Protein AF-A0A1I8M4C7-F1 (afdb_monomer_lite)

Secondary structure (DSSP, 8-state):
--HHHHHHHHHHHHHHHHHHS-GGG---HHHHHHHHHHH--GGGGS-HHHHHHHHHHHHHHHHHHHH-EEPBTTBTT---EEIIIIIHHHHHH---HHHHHHHHHHHIIIIIHHHHHHHHHHHHHHHHHHHH-

Structure (mmCIF, N/CA/C/O backbone):
data_AF-A0A1I8M4C7-F1
#
_entry.id   AF-A0A1I8M4C7-F1
#
loop_
_atom_site.group_PDB
_atom_site.id
_atom_site.type_symbol
_atom_site.label_atom_id
_atom_site.label_alt_id
_atom_site.label_comp_id
_atom_site.label_asym_id
_atom_site.label_entity_id
_atom_site.label_seq_id
_atom_site.pdbx_PDB_ins_code
_atom_site.Cartn_x
_atom_site.Cartn_y
_atom_site.Cartn_z
_atom_site.occupancy
_atom_site.B_iso_or_equiv
_atom_site.auth_seq_id
_atom_site.auth_comp_id
_atom_site.auth_asym_id
_atom_site.auth_atom_id
_atom_site.pdbx_PDB_model_num
ATOM 1 N N . LEU A 1 1 ? 9.737 -8.521 23.673 1.00 54.03 1 LEU A N 1
ATOM 2 C CA . LEU A 1 1 ? 8.333 -8.192 23.334 1.00 54.03 1 LEU A CA 1
ATOM 3 C C . LEU A 1 1 ? 8.299 -6.746 22.869 1.00 54.03 1 LEU A C 1
ATOM 5 O O . LEU A 1 1 ? 8.670 -5.855 23.625 1.00 54.03 1 LEU A O 1
ATOM 9 N N . ASN A 1 2 ? 8.071 -6.587 21.568 1.00 74.88 2 ASN A N 1
ATOM 10 C CA . ASN A 1 2 ? 8.506 -5.473 20.720 1.00 74.88 2 ASN A CA 1
ATOM 11 C C . ASN A 1 2 ? 7.582 -4.252 20.913 1.00 74.88 2 ASN A C 1
ATOM 13 O O . ASN A 1 2 ? 6.382 -4.440 21.088 1.00 74.88 2 ASN A O 1
ATOM 17 N N . ALA A 1 3 ? 8.095 -3.017 20.908 1.00 87.12 3 ALA A N 1
ATOM 18 C CA . ALA A 1 3 ? 7.317 -1.805 21.231 1.00 87.12 3 AL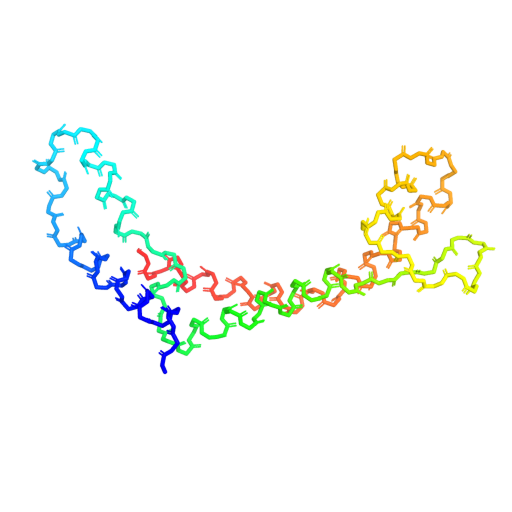A A CA 1
ATOM 19 C C . ALA A 1 3 ? 6.007 -1.677 20.420 1.00 87.12 3 ALA A C 1
ATOM 21 O O . ALA A 1 3 ? 5.000 -1.194 20.933 1.00 87.12 3 ALA A O 1
ATOM 22 N N . GLN A 1 4 ? 6.008 -2.198 19.191 1.00 83.88 4 GLN A N 1
ATOM 23 C CA . GLN A 1 4 ? 4.841 -2.290 18.317 1.00 83.88 4 GLN A CA 1
ATOM 24 C C . GLN A 1 4 ? 3.692 -3.115 18.917 1.00 83.88 4 GLN A C 1
ATOM 26 O O . GLN A 1 4 ? 2.551 -2.673 18.878 1.00 83.88 4 GLN A O 1
ATOM 31 N N . GLN A 1 5 ? 3.971 -4.276 19.518 1.00 86.06 5 GLN A N 1
ATOM 32 C CA . GLN A 1 5 ? 2.932 -5.128 20.114 1.00 86.06 5 GLN A CA 1
ATOM 33 C C . GLN A 1 5 ? 2.252 -4.426 21.293 1.00 86.06 5 GLN A C 1
ATOM 35 O O . GLN A 1 5 ? 1.028 -4.385 21.361 1.00 86.06 5 GLN A O 1
ATOM 40 N N . ARG A 1 6 ? 3.042 -3.777 22.162 1.00 90.25 6 ARG A N 1
ATOM 41 C CA . ARG A 1 6 ? 2.512 -2.982 23.283 1.00 90.25 6 ARG A CA 1
ATOM 42 C C . ARG A 1 6 ? 1.624 -1.837 22.802 1.00 90.25 6 ARG A C 1
ATOM 44 O O . ARG A 1 6 ? 0.605 -1.547 23.418 1.00 90.25 6 ARG A O 1
ATOM 51 N N . TYR A 1 7 ? 2.013 -1.186 21.708 1.00 90.94 7 TYR A N 1
ATOM 52 C CA . TYR A 1 7 ? 1.228 -0.107 21.120 1.00 90.94 7 TYR A CA 1
ATOM 53 C C . TYR A 1 7 ? -0.096 -0.610 20.530 1.00 90.94 7 TYR A C 1
ATOM 55 O O . TYR A 1 7 ? -1.137 -0.011 20.781 1.00 90.94 7 TYR A O 1
ATOM 63 N N . VAL A 1 8 ? -0.076 -1.740 19.815 1.00 92.00 8 VAL A N 1
ATOM 64 C CA . VAL A 1 8 ? -1.285 -2.383 19.276 1.00 92.00 8 VAL A CA 1
ATOM 65 C C . VAL A 1 8 ? -2.244 -2.777 20.399 1.00 92.00 8 VAL A C 1
ATOM 67 O O . VAL A 1 8 ? -3.433 -2.475 20.324 1.00 92.00 8 VAL A O 1
ATOM 70 N N . GLU A 1 9 ? -1.741 -3.414 21.458 1.00 91.00 9 GLU A N 1
ATOM 71 C CA . GLU A 1 9 ? -2.543 -3.786 22.630 1.00 91.00 9 GLU A CA 1
ATOM 72 C C . GLU A 1 9 ? -3.165 -2.559 23.298 1.00 91.00 9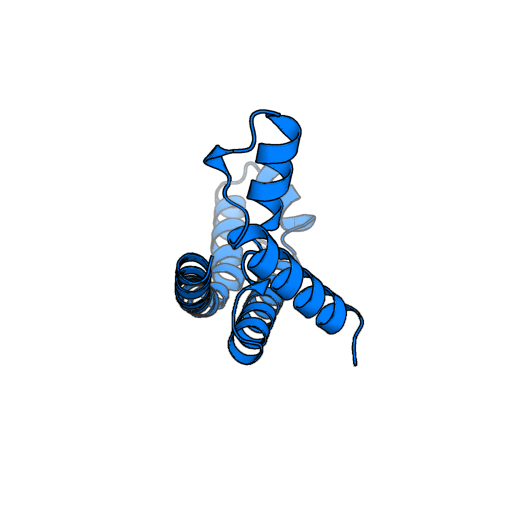 GLU A C 1
ATOM 74 O O . GLU A 1 9 ? -4.367 -2.542 23.565 1.00 91.00 9 GLU A O 1
ATOM 79 N N . PHE A 1 10 ? -2.368 -1.507 23.511 1.00 92.38 10 PHE A N 1
ATOM 80 C CA . PHE A 1 10 ? -2.854 -0.240 24.044 1.00 92.38 10 PHE A CA 1
ATOM 81 C C . PHE A 1 10 ? -3.988 0.330 23.185 1.00 92.38 10 PHE A C 1
ATOM 83 O O . PHE A 1 10 ? -5.052 0.643 23.714 1.00 92.38 10 PHE A O 1
ATOM 90 N N . GLN A 1 11 ? -3.806 0.406 21.865 1.00 93.69 11 GLN A N 1
ATOM 91 C CA . GLN A 1 11 ? -4.835 0.911 20.956 1.00 93.69 11 GLN A CA 1
ATOM 92 C C . GLN A 1 11 ? -6.119 0.076 21.005 1.00 93.69 11 GLN A C 1
ATOM 94 O O . GLN A 1 11 ? -7.200 0.655 21.075 1.00 93.69 11 GLN A O 1
ATOM 99 N N . ARG A 1 12 ? -6.027 -1.261 21.040 1.00 91.31 12 ARG A N 1
ATOM 100 C CA . ARG A 1 12 ? -7.207 -2.136 21.181 1.00 91.31 12 ARG A CA 1
ATOM 101 C C . ARG A 1 12 ? -7.975 -1.858 22.462 1.00 91.31 12 ARG A C 1
ATOM 103 O O . ARG A 1 12 ? -9.188 -1.679 22.419 1.00 91.31 12 ARG A O 1
ATOM 110 N N . LEU A 1 13 ? -7.277 -1.819 23.596 1.00 92.50 13 LEU A N 1
ATOM 111 C CA . LEU A 1 13 ? -7.901 -1.580 24.898 1.00 92.50 13 LEU A CA 1
ATOM 112 C C . LEU A 1 13 ? -8.600 -0.222 24.929 1.00 92.50 13 LEU A C 1
ATOM 114 O O . LEU A 1 13 ? -9.756 -0.118 25.338 1.00 92.50 13 LEU A O 1
ATOM 118 N N . VAL A 1 14 ? -7.910 0.801 24.437 1.00 93.88 14 VAL A N 1
ATOM 119 C CA . VAL A 1 14 ? -8.424 2.164 24.350 1.00 93.88 14 VAL A CA 1
ATOM 120 C C . VAL A 1 14 ? -9.651 2.232 23.434 1.00 93.88 14 VAL A C 1
ATOM 122 O O . VAL A 1 14 ? -10.650 2.848 23.808 1.00 93.88 14 VAL A O 1
ATOM 125 N N . ALA A 1 15 ? -9.639 1.559 22.282 1.00 93.81 15 ALA A N 1
ATOM 126 C CA . ALA A 1 15 ? -10.779 1.504 21.369 1.00 93.81 15 ALA A CA 1
ATOM 127 C C . ALA A 1 15 ? -11.995 0.812 21.987 1.00 93.81 15 ALA A C 1
ATOM 129 O O . ALA A 1 15 ? -13.098 1.356 21.939 1.00 93.81 15 ALA A O 1
ATOM 130 N N . LEU A 1 16 ? -11.795 -0.343 22.629 1.00 92.19 16 LEU A N 1
ATOM 131 C CA . LEU A 1 16 ? -12.861 -1.085 23.304 1.00 92.19 16 LEU A CA 1
ATOM 132 C C . LEU A 1 16 ? -13.521 -0.249 24.405 1.00 92.19 16 LEU A C 1
ATOM 134 O O . LEU A 1 16 ? -14.746 -0.193 24.473 1.00 92.19 16 LEU A O 1
ATOM 138 N N . GLN A 1 17 ? -12.728 0.451 25.221 1.00 93.69 17 GLN A N 1
ATOM 139 C CA . GLN A 1 17 ? -13.255 1.373 26.232 1.00 93.69 17 GLN A CA 1
ATOM 140 C C . GLN A 1 17 ? -13.995 2.554 25.591 1.00 93.69 17 GLN A C 1
ATOM 142 O O . GLN A 1 17 ? -15.068 2.941 26.044 1.00 93.69 17 GLN A O 1
ATOM 147 N N . SER A 1 18 ? -13.465 3.093 24.494 1.00 93.88 18 SER A N 1
ATOM 148 C CA . SER A 1 18 ? -14.071 4.224 23.782 1.00 93.88 18 SER A CA 1
ATOM 149 C C . SER A 1 18 ? -15.428 3.875 23.170 1.00 93.88 18 SER A C 1
ATOM 151 O O . SER A 1 18 ? -16.328 4.712 23.158 1.00 93.88 18 SER A O 1
ATOM 153 N N . ARG A 1 19 ? -15.604 2.635 22.694 1.00 92.19 19 ARG A N 1
ATOM 154 C CA . ARG A 1 19 ? -16.875 2.129 22.146 1.00 92.19 19 ARG A CA 1
ATOM 155 C C . ARG A 1 19 ? -17.971 1.983 23.208 1.00 92.19 19 ARG A C 1
ATOM 157 O O . ARG A 1 19 ? -19.143 2.014 22.853 1.00 92.19 19 ARG A O 1
ATOM 164 N N . GLN A 1 20 ? -17.613 1.860 24.489 1.00 93.75 20 GLN A N 1
ATOM 165 C CA . GLN A 1 20 ? -18.581 1.760 25.593 1.00 93.75 20 GLN A CA 1
ATOM 166 C C . GLN A 1 20 ? -19.171 3.116 26.003 1.00 93.75 20 GLN A C 1
ATOM 168 O O . GLN A 1 20 ? -20.207 3.165 26.666 1.00 93.75 20 GLN A O 1
ATOM 173 N N . ILE A 1 21 ? -18.523 4.224 25.637 1.00 93.88 21 ILE A N 1
ATOM 174 C CA . ILE A 1 21 ? -18.990 5.565 25.987 1.00 93.88 21 ILE A CA 1
ATOM 175 C C . ILE A 1 21 ? -20.170 5.936 25.080 1.00 93.88 21 ILE A C 1
ATOM 177 O O . ILE A 1 21 ? -20.046 5.919 23.854 1.00 93.88 21 ILE A O 1
ATOM 181 N N . ASN A 1 22 ? -21.305 6.325 25.675 1.00 94.25 22 ASN A N 1
ATOM 182 C CA . ASN A 1 22 ? -22.456 6.809 24.914 1.00 94.25 22 ASN A CA 1
ATOM 183 C C . ASN A 1 22 ? -22.134 8.162 24.257 1.00 94.25 22 ASN A C 1
ATOM 185 O O . ASN A 1 22 ? -22.139 9.213 24.904 1.00 94.25 22 ASN A O 1
ATOM 189 N N . LYS A 1 23 ? -21.874 8.118 22.949 1.00 91.19 23 LYS A N 1
ATOM 190 C CA . LYS A 1 23 ? -21.471 9.271 22.138 1.00 91.19 23 LYS A CA 1
ATOM 191 C C . LYS A 1 23 ? -22.586 10.310 21.978 1.00 91.19 23 LYS A C 1
ATOM 193 O O . LYS A 1 23 ? -22.279 11.471 21.732 1.00 91.19 23 LYS A O 1
ATOM 198 N N . GLU A 1 24 ? -23.852 9.926 22.149 1.00 91.56 24 GLU A N 1
ATOM 199 C CA . GLU A 1 24 ? -25.005 10.836 22.051 1.00 91.56 24 GLU A CA 1
ATOM 200 C C . GLU A 1 24 ? -25.040 11.863 23.188 1.00 91.56 24 GLU A C 1
ATOM 202 O O . GLU A 1 24 ? -25.619 12.936 23.045 1.00 91.56 24 GLU A O 1
ATOM 207 N N . LEU A 1 25 ? -24.374 11.562 24.307 1.00 95.00 25 LEU A N 1
ATOM 208 C CA . LEU A 1 25 ? -24.286 12.448 25.468 1.00 95.00 25 LEU A CA 1
ATOM 209 C C . LEU A 1 25 ? -23.136 13.465 25.363 1.00 95.00 25 LEU A C 1
ATOM 211 O O . LEU A 1 25 ? -22.932 14.265 26.277 1.00 95.00 25 LEU A O 1
ATOM 215 N N . ILE A 1 26 ? -22.363 13.444 24.271 1.00 95.00 26 ILE A N 1
ATOM 216 C CA . ILE A 1 26 ? -21.195 14.306 24.080 1.00 95.00 26 ILE A CA 1
ATOM 217 C C . ILE A 1 26 ? -21.548 15.452 23.134 1.00 95.00 26 ILE A C 1
ATOM 219 O O . ILE A 1 26 ? -21.482 15.325 21.913 1.00 95.00 26 ILE A O 1
ATOM 223 N N . PHE A 1 27 ? -21.875 16.604 23.716 1.00 95.69 27 PHE A N 1
ATOM 224 C CA . PHE A 1 27 ? -22.223 17.814 22.963 1.00 95.69 27 PHE A CA 1
ATOM 225 C C . PHE A 1 27 ? -21.001 18.584 22.449 1.00 95.69 27 PHE A C 1
ATOM 227 O O . PHE A 1 27 ? -21.092 19.304 21.453 1.00 95.69 27 PHE A O 1
ATOM 234 N N . ASP A 1 28 ? -19.846 18.443 23.107 1.00 97.62 28 ASP A N 1
ATOM 235 C CA . ASP A 1 28 ? -18.614 19.054 22.615 1.00 97.62 28 ASP A CA 1
ATOM 236 C C . ASP A 1 28 ? -18.156 18.339 21.337 1.00 97.62 28 ASP A C 1
ATOM 238 O O . ASP A 1 28 ? -17.747 17.176 21.343 1.00 97.62 28 ASP A O 1
ATOM 242 N N . ARG A 1 29 ? -18.197 19.065 20.217 1.00 96.50 29 ARG A N 1
ATOM 243 C CA . ARG A 1 29 ? -17.861 18.530 18.893 1.00 96.50 29 ARG A CA 1
ATOM 244 C C . ARG A 1 29 ? -16.414 18.038 18.788 1.00 96.50 29 ARG A C 1
ATOM 246 O O . ARG A 1 29 ? -16.145 17.109 18.024 1.00 96.50 29 ARG A O 1
ATOM 253 N N . ARG A 1 30 ? -15.466 18.670 19.490 1.00 97.06 30 ARG A N 1
ATOM 254 C CA . ARG A 1 30 ? -14.052 18.261 19.460 1.00 97.06 30 ARG A CA 1
ATOM 255 C C . ARG A 1 30 ? -13.878 16.960 20.228 1.00 97.06 30 ARG A C 1
ATOM 257 O O . ARG A 1 30 ? -13.248 16.048 19.697 1.00 97.06 30 ARG A O 1
ATOM 264 N N . LEU A 1 31 ? -14.479 16.861 21.409 1.00 95.75 31 LEU A N 1
ATOM 265 C CA . LEU A 1 31 ? -14.465 15.655 22.228 1.00 95.75 31 LEU A CA 1
ATOM 266 C C . LEU A 1 31 ? -15.151 14.489 21.511 1.00 95.75 31 LEU A C 1
ATOM 268 O O . LEU A 1 31 ? -14.580 13.405 21.427 1.00 95.75 31 LEU A O 1
ATOM 272 N N . TYR A 1 32 ? -16.314 14.733 20.901 1.00 95.88 32 TYR A N 1
ATOM 273 C CA . TYR A 1 32 ? -17.011 13.744 20.079 1.00 95.88 32 TYR A CA 1
ATOM 274 C C . TYR A 1 32 ? -16.107 13.219 18.957 1.00 95.88 32 TYR A C 1
ATOM 276 O O . TYR A 1 32 ? -15.953 12.012 18.781 1.00 95.88 32 TYR A O 1
ATOM 284 N N . ARG A 1 33 ? -15.451 14.123 18.213 1.00 95.19 33 ARG A N 1
ATOM 285 C CA . ARG A 1 33 ? -14.549 13.743 17.117 1.00 95.19 33 ARG A CA 1
ATOM 286 C C . ARG A 1 33 ? -13.348 12.936 17.612 1.00 95.19 33 ARG A C 1
ATOM 288 O O . ARG A 1 33 ? -12.979 11.968 16.956 1.00 95.19 33 ARG A O 1
ATOM 295 N N . GLN A 1 34 ? -12.732 13.334 18.724 1.00 94.44 34 GLN A N 1
ATOM 296 C CA . GLN A 1 34 ? -11.604 12.602 19.307 1.00 94.44 34 GLN A CA 1
ATOM 297 C C . GLN A 1 34 ? -12.021 11.187 19.705 1.00 94.44 34 GLN A C 1
ATOM 299 O O . GLN A 1 34 ? -11.358 10.232 19.314 1.00 94.44 34 GLN A O 1
ATOM 304 N N . LEU A 1 35 ? -13.160 11.048 20.388 1.00 94.31 35 LEU A N 1
ATOM 305 C CA . LEU A 1 35 ? -13.682 9.748 20.793 1.00 94.31 35 LEU A CA 1
ATOM 306 C C . LEU A 1 35 ? -14.036 8.861 19.590 1.00 94.31 35 LEU A C 1
ATOM 308 O O . LEU A 1 35 ? -13.737 7.671 19.605 1.00 94.31 35 LEU A O 1
ATOM 312 N N . MET A 1 36 ? -14.631 9.435 18.538 1.00 92.12 36 MET A N 1
ATOM 313 C CA . MET A 1 36 ? -14.909 8.718 17.288 1.00 92.12 36 MET A CA 1
ATOM 314 C C . MET A 1 36 ? -13.634 8.166 16.649 1.00 92.12 36 MET A C 1
ATOM 316 O O . MET A 1 36 ? -13.594 6.996 16.293 1.00 92.12 36 MET A O 1
ATOM 320 N N . LEU A 1 37 ? -12.585 8.982 16.530 1.00 92.56 37 LEU A N 1
ATOM 321 C CA . LEU A 1 37 ? -11.309 8.538 15.960 1.00 92.56 37 LEU A CA 1
ATOM 322 C C . LEU A 1 37 ? -10.608 7.504 16.847 1.00 92.56 37 LEU A C 1
ATOM 324 O O . LEU A 1 37 ? -9.907 6.642 16.342 1.00 92.56 37 LEU A O 1
ATOM 328 N N . GLN A 1 38 ? -10.799 7.583 18.162 1.00 92.19 38 GLN A N 1
ATOM 329 C CA . GLN A 1 38 ? -10.200 6.663 19.123 1.00 92.19 38 GLN A CA 1
ATOM 330 C C . GLN A 1 38 ? -10.898 5.293 19.161 1.00 92.19 38 GLN A C 1
ATOM 332 O O . GLN A 1 38 ? -10.259 4.295 19.488 1.00 92.19 38 GLN A O 1
ATOM 337 N N . SER A 1 39 ? -12.192 5.221 18.825 1.00 92.00 39 SER A N 1
ATOM 338 C CA . SER A 1 39 ? -12.927 3.950 18.730 1.00 92.00 39 SER A CA 1
ATOM 339 C C . SER A 1 39 ? -12.601 3.126 17.478 1.00 92.00 39 SER A C 1
ATOM 341 O O . SER A 1 39 ? -12.937 1.943 17.437 1.00 92.00 39 SER A O 1
ATOM 343 N N . GLU A 1 40 ? -11.942 3.732 16.491 1.00 90.38 40 GLU A N 1
ATOM 344 C CA . GLU A 1 40 ? -11.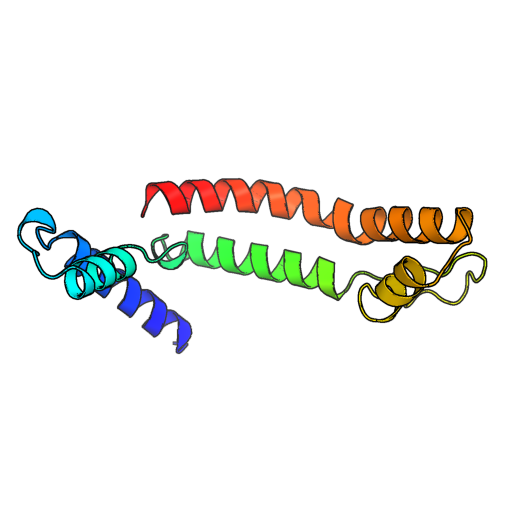601 3.147 15.192 1.00 90.38 40 GLU A CA 1
ATOM 345 C C . GLU A 1 40 ? -10.085 2.924 15.123 1.00 90.38 40 GLU A C 1
ATOM 347 O O . GLU A 1 40 ? -9.313 3.879 15.044 1.00 90.38 40 GLU A O 1
ATOM 352 N N . VAL A 1 41 ? -9.626 1.671 15.168 1.00 91.75 41 VAL A N 1
ATOM 353 C CA . VAL A 1 41 ? -8.178 1.355 15.201 1.00 91.75 41 VAL A CA 1
ATOM 354 C C . VAL A 1 41 ? -7.690 0.620 13.957 1.00 91.75 41 VAL A C 1
ATOM 356 O O . VAL A 1 41 ? -6.514 0.258 13.867 1.00 91.75 41 VAL A O 1
ATOM 359 N N . GLY A 1 42 ? -8.569 0.437 12.970 1.00 92.31 42 GLY A N 1
ATOM 360 C CA . GLY A 1 42 ? -8.217 -0.130 11.675 1.00 92.31 42 GLY A CA 1
ATOM 361 C C . GLY A 1 42 ? -7.688 -1.561 11.821 1.00 92.31 42 GLY A C 1
ATOM 362 O O . GLY A 1 42 ? -8.268 -2.338 12.586 1.00 92.31 42 GLY A O 1
ATOM 363 N N . PRO A 1 43 ? -6.587 -1.932 11.138 1.00 93.31 43 PRO A N 1
ATOM 364 C CA . PRO A 1 43 ? -6.024 -3.284 11.202 1.00 93.31 43 PRO A CA 1
ATOM 365 C C . PRO A 1 43 ? -5.665 -3.740 12.615 1.00 93.31 43 PRO A C 1
ATOM 367 O O . PRO A 1 43 ? -5.708 -4.930 12.918 1.00 93.31 43 PRO A O 1
ATOM 370 N N . ASN A 1 44 ? -5.377 -2.800 13.519 1.00 93.06 44 ASN A N 1
ATOM 371 C CA . ASN A 1 44 ? -5.041 -3.131 14.895 1.00 93.06 44 ASN A CA 1
ATOM 372 C C . ASN A 1 44 ? -6.232 -3.695 15.678 1.00 93.06 44 ASN A C 1
ATOM 374 O O . ASN A 1 44 ? -5.993 -4.217 16.757 1.00 93.06 44 ASN A O 1
ATOM 378 N N . ALA A 1 45 ? -7.466 -3.663 15.162 1.00 91.31 45 ALA A N 1
ATOM 379 C CA . ALA A 1 45 ? -8.620 -4.347 15.756 1.00 91.31 45 ALA A CA 1
ATOM 380 C C . ALA A 1 45 ? -8.623 -5.873 15.525 1.00 91.31 45 ALA A C 1
ATOM 382 O O . ALA A 1 45 ? -9.279 -6.596 16.273 1.00 91.31 45 ALA A O 1
ATOM 383 N N . LEU A 1 46 ? -7.895 -6.374 14.519 1.00 91.44 46 LEU A N 1
ATOM 384 C CA . LEU A 1 46 ? -7.852 -7.799 14.168 1.00 91.44 46 LEU A CA 1
ATOM 385 C C . LEU A 1 46 ? -7.272 -8.666 15.297 1.00 91.44 46 LEU A C 1
ATOM 387 O O . LEU A 1 46 ? -6.499 -8.167 16.102 1.00 91.44 46 LEU A O 1
ATOM 391 N N . PRO A 1 47 ? -7.511 -9.984 15.347 1.00 90.19 47 PRO A N 1
ATOM 392 C CA . PRO A 1 47 ? -6.701 -10.902 16.156 1.00 90.19 47 PRO A CA 1
ATOM 393 C C . PRO A 1 47 ? -5.199 -10.801 15.822 1.00 90.19 47 PRO A C 1
ATOM 395 O O . PRO A 1 47 ? -4.833 -10.375 14.730 1.00 90.19 47 PRO A O 1
ATOM 398 N N . LEU A 1 48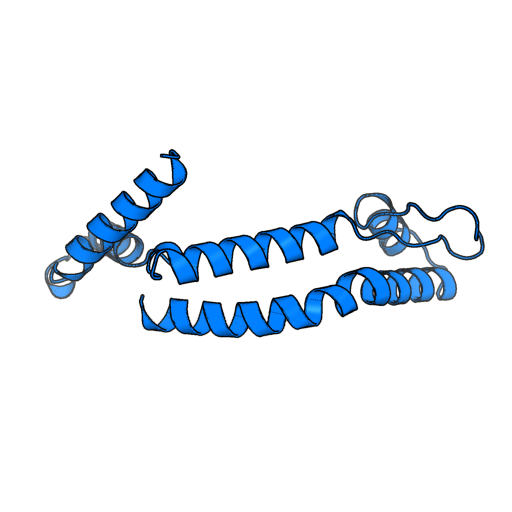 ? -4.305 -11.170 16.753 1.00 88.31 48 LEU A N 1
ATOM 399 C CA . LEU A 1 48 ? -2.847 -11.049 16.533 1.00 88.31 48 LEU A CA 1
ATOM 400 C C . LEU A 1 48 ? -2.372 -11.824 15.294 1.00 88.31 48 LEU A C 1
ATOM 402 O O . LEU A 1 48 ? -1.559 -11.314 14.534 1.00 88.31 48 LEU A O 1
ATOM 406 N N . GLU A 1 49 ? -2.925 -13.013 15.058 1.00 89.88 49 GLU A N 1
ATOM 407 C CA . GLU A 1 49 ? -2.602 -13.833 13.888 1.00 89.88 49 GLU A CA 1
ATOM 408 C C . GLU A 1 49 ? -3.000 -13.149 12.568 1.00 89.88 49 GLU A C 1
ATOM 410 O O . GLU A 1 49 ? -2.166 -13.002 11.672 1.00 89.88 49 GLU A O 1
ATOM 415 N N . SER A 1 50 ? -4.240 -12.656 12.467 1.00 92.19 50 SER A N 1
ATOM 416 C CA . SER A 1 50 ? -4.710 -11.901 11.297 1.00 92.19 50 SER A CA 1
ATOM 417 C C . SER A 1 50 ? -3.928 -10.596 11.104 1.00 92.19 50 SER A C 1
ATOM 419 O O . SER A 1 50 ? -3.628 -10.222 9.972 1.00 92.19 50 SER A O 1
ATOM 421 N N . LEU A 1 51 ? -3.536 -9.917 12.189 1.00 93.06 51 LEU A N 1
ATOM 422 C CA . LEU A 1 51 ? -2.697 -8.716 12.118 1.00 93.06 51 LEU A CA 1
ATOM 423 C C . LEU A 1 51 ? -1.284 -9.032 11.603 1.00 93.06 51 LEU A C 1
ATOM 425 O O . LEU A 1 51 ? -0.737 -8.281 10.796 1.00 93.06 51 LEU A O 1
ATOM 429 N N . ASP A 1 52 ? -0.690 -10.147 12.022 1.00 92.62 52 ASP A N 1
ATOM 430 C CA . ASP A 1 52 ? 0.601 -10.592 11.497 1.00 92.62 52 ASP A CA 1
ATOM 431 C C . ASP A 1 52 ? 0.512 -10.964 10.013 1.00 92.62 52 ASP A C 1
ATOM 433 O O . ASP A 1 52 ? 1.446 -10.681 9.259 1.00 92.62 52 ASP A O 1
ATOM 437 N N . ARG A 1 53 ? -0.606 -11.562 9.577 1.00 94.19 53 ARG A N 1
ATOM 438 C CA . ARG A 1 53 ? -0.890 -11.813 8.155 1.00 94.19 53 ARG A CA 1
ATOM 439 C C . ARG A 1 53 ? -1.004 -10.502 7.375 1.00 94.19 53 ARG A C 1
ATOM 441 O O . ARG A 1 53 ? -0.333 -10.357 6.358 1.00 94.19 53 ARG A O 1
ATOM 448 N N . TYR A 1 54 ? -1.774 -9.534 7.877 1.00 95.38 54 TYR A N 1
ATOM 449 C CA . TYR A 1 54 ? -1.889 -8.193 7.293 1.00 95.38 54 TYR A CA 1
ATOM 450 C C . TYR A 1 54 ? -0.513 -7.534 7.113 1.00 95.38 54 TYR A C 1
ATOM 452 O O . TYR A 1 54 ? -0.161 -7.094 6.019 1.00 95.38 54 TYR A O 1
ATOM 460 N N . ASN A 1 55 ? 0.297 -7.512 8.176 1.00 94.75 55 ASN A N 1
ATOM 461 C CA . ASN A 1 55 ? 1.618 -6.887 8.150 1.00 94.75 55 ASN A CA 1
ATOM 462 C C . ASN A 1 55 ? 2.562 -7.577 7.157 1.00 94.75 55 ASN A C 1
ATOM 464 O O . ASN A 1 55 ? 3.322 -6.899 6.468 1.00 94.75 55 ASN A O 1
ATOM 468 N N . ARG A 1 56 ? 2.524 -8.913 7.066 1.00 95.38 56 ARG A N 1
ATOM 469 C CA . ARG A 1 56 ? 3.317 -9.665 6.083 1.00 95.38 56 ARG A CA 1
ATOM 470 C C . ARG A 1 56 ? 2.921 -9.316 4.651 1.00 95.38 56 ARG A C 1
ATOM 472 O O . ARG A 1 56 ? 3.800 -8.926 3.889 1.00 95.38 56 ARG A O 1
ATOM 479 N N . LEU A 1 57 ? 1.625 -9.339 4.332 1.00 96.81 57 LEU A N 1
ATOM 480 C CA . LEU A 1 57 ? 1.115 -8.995 2.999 1.00 96.81 57 LEU A CA 1
ATOM 481 C C . LEU A 1 57 ? 1.535 -7.583 2.571 1.00 96.81 57 LEU A C 1
ATOM 483 O O . LEU A 1 57 ? 2.093 -7.402 1.491 1.00 96.81 57 LEU A O 1
ATOM 487 N N . ILE A 1 58 ? 1.341 -6.585 3.439 1.00 96.75 58 ILE A N 1
ATOM 488 C CA . ILE A 1 58 ? 1.745 -5.202 3.147 1.00 96.75 58 ILE A CA 1
ATOM 489 C C . ILE A 1 58 ? 3.254 -5.104 2.893 1.00 96.75 58 ILE A C 1
ATOM 491 O O . ILE A 1 58 ? 3.676 -4.445 1.942 1.00 96.75 58 ILE A O 1
ATOM 495 N N . ASN A 1 59 ? 4.078 -5.762 3.713 1.00 96.88 59 ASN A N 1
ATOM 496 C CA . ASN A 1 59 ? 5.532 -5.725 3.553 1.00 96.88 59 ASN A CA 1
ATOM 497 C C . ASN A 1 59 ? 6.001 -6.417 2.265 1.00 96.88 59 ASN A C 1
ATOM 499 O O . ASN A 1 59 ? 6.887 -5.896 1.591 1.00 96.88 59 ASN A O 1
ATOM 503 N N . GLU A 1 60 ? 5.405 -7.552 1.902 1.00 96.94 60 GLU A N 1
ATOM 504 C CA . GLU A 1 60 ? 5.697 -8.262 0.651 1.00 96.94 60 GLU A CA 1
ATOM 505 C C . GLU A 1 60 ? 5.330 -7.410 -0.570 1.00 96.94 60 GLU A C 1
ATOM 507 O O . GLU A 1 60 ? 6.145 -7.222 -1.472 1.00 96.94 60 GLU A O 1
ATOM 512 N N . MET A 1 61 ? 4.147 -6.795 -0.564 1.00 97.31 61 MET A N 1
ATOM 513 C CA . MET A 1 61 ? 3.703 -5.895 -1.631 1.00 97.31 61 MET A CA 1
ATOM 514 C C . MET A 1 61 ? 4.607 -4.659 -1.761 1.00 97.31 61 MET A C 1
ATOM 516 O O . MET A 1 61 ? 4.998 -4.272 -2.865 1.00 97.31 61 MET A O 1
ATOM 520 N N . LEU A 1 62 ? 5.008 -4.055 -0.637 1.00 96.56 62 LEU A N 1
ATOM 521 C CA . LEU A 1 62 ? 5.976 -2.954 -0.630 1.00 96.56 62 LEU A CA 1
ATOM 522 C C . LEU A 1 62 ? 7.345 -3.393 -1.158 1.00 96.56 62 LEU A C 1
ATOM 524 O O . LEU A 1 62 ? 8.006 -2.620 -1.855 1.00 96.56 62 LEU A O 1
ATOM 528 N N . TYR A 1 63 ? 7.781 -4.612 -0.842 1.00 96.19 63 TYR A N 1
ATOM 529 C CA . TYR A 1 63 ? 9.028 -5.166 -1.357 1.00 96.19 63 TYR A CA 1
ATOM 530 C C . TYR A 1 63 ? 8.983 -5.322 -2.881 1.00 96.19 63 TYR A C 1
ATOM 532 O O . TYR A 1 63 ? 9.911 -4.878 -3.555 1.00 96.19 63 TYR A O 1
ATOM 540 N N . ILE A 1 64 ? 7.887 -5.853 -3.433 1.00 96.19 64 ILE A N 1
ATOM 541 C CA . ILE A 1 64 ? 7.679 -5.974 -4.884 1.00 96.19 64 ILE A CA 1
ATOM 542 C C . ILE A 1 64 ? 7.744 -4.597 -5.549 1.00 96.19 64 ILE A C 1
ATOM 544 O O . ILE A 1 64 ? 8.510 -4.401 -6.491 1.00 96.19 64 ILE A O 1
ATOM 548 N N . TYR A 1 65 ? 6.990 -3.622 -5.036 1.00 94.50 65 TYR A N 1
ATOM 549 C CA . TYR A 1 65 ? 6.952 -2.273 -5.604 1.00 94.50 65 TYR A CA 1
ATOM 550 C C . TYR A 1 65 ? 8.330 -1.592 -5.594 1.00 94.50 65 TYR A C 1
ATOM 552 O O . TYR A 1 65 ? 8.756 -1.028 -6.600 1.00 94.50 65 TYR A O 1
ATOM 560 N N . ASN A 1 66 ? 9.050 -1.658 -4.469 1.00 93.38 66 ASN A N 1
ATOM 561 C CA . ASN A 1 66 ? 10.347 -0.991 -4.317 1.00 93.38 66 ASN A CA 1
ATOM 562 C C . ASN A 1 66 ? 11.503 -1.740 -5.005 1.00 93.38 66 ASN A C 1
ATOM 564 O O . ASN A 1 66 ? 12.505 -1.122 -5.372 1.00 93.38 66 ASN A O 1
ATOM 568 N N . GLY A 1 67 ? 11.394 -3.064 -5.128 1.00 94.44 67 GLY A N 1
ATOM 569 C CA . GLY A 1 67 ? 12.417 -3.939 -5.698 1.00 94.44 67 GLY A CA 1
ATOM 570 C C . GLY A 1 67 ? 12.282 -4.172 -7.203 1.00 94.44 67 GLY A C 1
ATOM 571 O O . GLY A 1 67 ? 13.243 -4.621 -7.830 1.00 94.44 67 GLY A O 1
ATOM 572 N N . ALA A 1 68 ? 11.123 -3.866 -7.795 1.00 96.44 68 ALA A N 1
ATOM 573 C CA . ALA A 1 68 ? 10.883 -4.059 -9.218 1.00 96.44 68 ALA A CA 1
ATOM 574 C C . ALA A 1 68 ? 11.875 -3.257 -10.073 1.00 96.44 68 ALA A C 1
ATOM 576 O O . ALA A 1 68 ? 12.033 -2.042 -9.928 1.00 96.44 68 ALA A O 1
ATOM 577 N N . THR A 1 69 ? 12.524 -3.965 -10.997 1.00 97.25 69 THR A N 1
ATOM 578 C CA . THR A 1 69 ? 13.458 -3.402 -11.974 1.00 97.25 69 THR A CA 1
ATOM 579 C C . THR A 1 69 ? 13.120 -3.881 -13.379 1.00 97.25 69 THR A C 1
ATOM 581 O O . THR A 1 69 ? 12.621 -4.997 -13.560 1.00 97.25 69 THR A O 1
ATOM 584 N N . ILE A 1 70 ? 13.377 -3.032 -14.374 1.00 97.12 70 ILE A N 1
ATOM 585 C CA . ILE A 1 70 ? 13.182 -3.345 -15.795 1.00 97.12 70 ILE A CA 1
ATOM 586 C C . ILE A 1 70 ? 14.455 -3.072 -16.601 1.00 97.12 70 ILE A C 1
ATOM 588 O O . ILE A 1 70 ? 15.351 -2.351 -16.153 1.00 97.12 70 ILE A O 1
ATOM 592 N N . CYS A 1 71 ? 14.505 -3.625 -17.814 1.00 97.44 71 CYS A N 1
ATOM 593 C CA . CYS A 1 71 ? 15.521 -3.283 -18.803 1.00 97.44 71 CYS A CA 1
ATOM 594 C C . CYS A 1 71 ? 15.107 -2.087 -19.656 1.00 97.44 71 CYS A C 1
ATOM 596 O O . CYS A 1 71 ? 13.940 -1.958 -20.030 1.00 97.44 71 CYS A O 1
ATOM 598 N N . ALA A 1 72 ? 16.073 -1.230 -19.966 1.00 97.38 72 ALA A N 1
ATOM 599 C CA . ALA A 1 72 ? 15.893 -0.047 -20.789 1.00 97.38 72 ALA A CA 1
ATOM 600 C C . ALA A 1 72 ? 15.517 -0.400 -22.238 1.00 97.38 72 ALA A C 1
ATOM 602 O O . ALA A 1 72 ? 15.957 -1.414 -22.791 1.00 97.38 72 ALA A O 1
ATOM 603 N N . TYR A 1 73 ? 14.725 0.469 -22.866 1.00 97.56 73 TYR A N 1
ATOM 604 C CA . TYR A 1 73 ? 14.372 0.347 -24.278 1.00 97.56 73 TYR A CA 1
ATOM 605 C C . TYR A 1 73 ? 15.631 0.463 -25.152 1.00 97.56 73 TYR A C 1
ATOM 607 O O . TYR A 1 73 ? 16.477 1.325 -24.924 1.00 97.56 73 TYR A O 1
ATOM 615 N N . GLN A 1 74 ? 15.789 -0.449 -26.119 1.00 95.44 74 GLN A N 1
ATOM 616 C CA . GLN A 1 74 ? 16.942 -0.528 -27.037 1.00 95.44 74 GLN A CA 1
ATOM 617 C C . GLN A 1 74 ? 18.336 -0.637 -26.372 1.00 95.44 74 GLN A C 1
ATOM 619 O O . GLN A 1 74 ? 19.356 -0.566 -27.056 1.00 95.44 74 GLN A O 1
ATOM 624 N N . GLN A 1 75 ? 18.407 -0.874 -25.058 1.00 95.38 75 GLN A N 1
ATOM 625 C CA . GLN A 1 75 ? 19.655 -1.026 -24.303 1.00 95.38 75 GLN A CA 1
ATOM 626 C C . GLN A 1 75 ? 19.579 -2.282 -23.417 1.00 95.38 75 GLN A C 1
ATOM 628 O O . GLN A 1 75 ? 19.394 -2.187 -22.202 1.00 95.38 75 GLN A O 1
ATOM 633 N N . PRO A 1 76 ? 19.734 -3.486 -24.002 1.00 88.38 76 PRO A N 1
ATOM 634 C CA . PRO A 1 76 ? 19.433 -4.755 -23.330 1.00 88.38 76 PRO A CA 1
ATOM 635 C C . PRO A 1 76 ? 20.342 -5.081 -22.135 1.00 88.38 76 PRO A C 1
ATOM 637 O O . PRO A 1 76 ? 20.016 -5.968 -21.354 1.00 88.38 76 PRO A O 1
ATOM 640 N N . PHE A 1 77 ? 21.472 -4.386 -21.975 1.00 95.06 77 PHE A N 1
ATOM 641 C CA . PHE A 1 77 ? 22.389 -4.580 -20.848 1.00 95.06 77 PHE A CA 1
ATOM 642 C C . PHE A 1 77 ? 22.104 -3.649 -19.655 1.00 95.06 77 PHE A C 1
ATOM 644 O O . PHE A 1 77 ? 22.677 -3.843 -18.584 1.00 95.06 77 PHE A O 1
ATOM 651 N N . LEU A 1 78 ? 21.211 -2.662 -19.804 1.00 96.75 78 LEU A N 1
ATOM 652 C CA . LEU A 1 78 ? 20.813 -1.747 -18.733 1.00 96.75 78 LEU A CA 1
ATOM 653 C C . LEU A 1 78 ? 19.509 -2.243 -18.087 1.00 96.75 78 LEU A C 1
ATOM 655 O O . LEU A 1 78 ? 18.425 -1.855 -18.507 1.00 96.75 78 LEU A O 1
ATOM 659 N N . CYS A 1 79 ? 19.619 -3.132 -17.091 1.00 96.19 79 CYS A N 1
ATOM 660 C CA . CYS A 1 79 ? 18.497 -3.886 -16.494 1.00 96.19 79 CYS A CA 1
ATOM 661 C C . CYS A 1 79 ? 18.185 -3.581 -15.023 1.00 96.19 79 CYS A C 1
ATOM 663 O O . CYS A 1 79 ? 17.586 -4.392 -14.322 1.00 96.19 79 CYS A O 1
ATOM 665 N N . ASN A 1 80 ? 18.606 -2.421 -14.534 1.00 96.06 80 ASN A N 1
ATOM 666 C CA . ASN A 1 80 ? 18.468 -2.013 -13.138 1.00 96.06 80 ASN A CA 1
ATOM 667 C C . ASN A 1 80 ? 17.607 -0.753 -12.962 1.00 96.06 80 ASN A C 1
ATOM 669 O O . ASN A 1 80 ? 17.701 -0.117 -11.912 1.00 96.06 80 ASN A O 1
ATOM 673 N N . LEU A 1 81 ? 16.778 -0.402 -13.954 1.00 97.44 81 LEU A N 1
ATOM 674 C CA . LEU A 1 81 ? 15.926 0.785 -13.882 1.00 97.44 81 LEU A CA 1
ATOM 675 C C . LEU A 1 81 ? 14.780 0.569 -12.891 1.00 97.44 81 LEU A C 1
ATOM 677 O O . LEU A 1 81 ? 14.033 -0.405 -13.014 1.00 97.44 81 LEU A O 1
ATOM 681 N N . ARG A 1 82 ? 14.629 1.478 -11.926 1.00 96.50 82 ARG A N 1
ATOM 682 C CA . ARG A 1 82 ? 13.620 1.430 -10.855 1.00 96.50 82 ARG A CA 1
ATOM 683 C C . ARG A 1 82 ? 12.522 2.466 -11.057 1.00 96.50 82 ARG A C 1
ATOM 685 O O . ARG A 1 82 ? 12.713 3.472 -11.736 1.00 96.50 82 ARG A O 1
ATOM 692 N N . TYR A 1 83 ? 11.379 2.264 -10.393 1.00 94.56 83 TYR A N 1
ATOM 693 C CA . TYR A 1 83 ? 10.240 3.187 -10.493 1.00 94.56 83 TYR A CA 1
ATOM 694 C C . TYR A 1 83 ? 10.640 4.650 -10.228 1.00 94.56 83 TYR A C 1
ATOM 696 O O . TYR A 1 83 ? 10.287 5.556 -10.983 1.00 94.56 83 TYR A O 1
ATOM 704 N N . ILE A 1 84 ? 11.430 4.867 -9.172 1.00 93.44 84 ILE A N 1
ATOM 705 C CA . ILE A 1 84 ? 12.019 6.161 -8.826 1.00 93.44 84 ILE A CA 1
ATOM 706 C C . ILE A 1 84 ? 13.536 5.974 -8.652 1.00 93.44 84 ILE A C 1
ATOM 708 O O . ILE A 1 84 ? 13.931 5.097 -7.879 1.00 93.44 84 ILE A O 1
ATOM 712 N N . PRO A 1 85 ? 14.380 6.805 -9.297 1.00 94.62 85 PRO A N 1
ATOM 713 C CA . PRO A 1 85 ? 14.014 7.944 -10.149 1.00 94.62 85 PRO A CA 1
ATOM 714 C C . PRO A 1 85 ? 13.763 7.594 -11.630 1.00 94.62 85 PRO A C 1
ATOM 716 O O . PRO A 1 85 ? 13.091 8.371 -12.306 1.00 94.62 85 PRO A O 1
ATOM 719 N N . ASP A 1 86 ? 14.259 6.454 -12.118 1.00 96.75 86 ASP A N 1
ATOM 720 C CA . ASP A 1 86 ? 14.500 6.222 -13.553 1.00 96.75 86 ASP A CA 1
ATOM 721 C C . ASP A 1 86 ? 13.223 6.232 -14.402 1.00 96.75 86 ASP A C 1
ATOM 723 O O . ASP A 1 86 ? 13.079 7.023 -15.334 1.00 96.75 86 ASP A O 1
ATOM 727 N N . LEU A 1 87 ? 12.254 5.383 -14.055 1.00 97.31 87 LEU A N 1
ATOM 728 C CA . LEU A 1 87 ? 11.010 5.243 -14.820 1.00 97.31 87 LEU A CA 1
ATOM 729 C C . LEU A 1 87 ? 10.174 6.518 -14.729 1.00 97.31 87 LEU A C 1
ATOM 731 O O . LEU A 1 87 ? 9.583 6.941 -15.718 1.00 97.31 87 LEU A O 1
ATOM 735 N N . LYS A 1 88 ? 10.156 7.173 -13.561 1.00 97.25 88 LYS A N 1
ATOM 736 C CA . LYS A 1 88 ? 9.517 8.483 -13.394 1.00 97.25 88 LYS A CA 1
ATOM 737 C C . LYS A 1 88 ? 10.122 9.525 -14.339 1.00 97.25 88 LYS A C 1
ATOM 739 O O . LYS A 1 88 ? 9.391 10.344 -14.900 1.00 97.25 88 LYS A O 1
ATOM 744 N N . GLU A 1 89 ? 11.439 9.526 -14.508 1.00 97.94 89 GLU A N 1
ATOM 745 C CA . GLU A 1 89 ? 12.116 10.444 -15.419 1.00 97.94 89 GLU A CA 1
ATOM 746 C C . GLU A 1 89 ? 11.784 10.138 -16.885 1.00 97.94 89 GLU A C 1
ATOM 748 O O . GLU A 1 89 ? 11.339 11.043 -17.595 1.00 97.94 89 GLU A O 1
ATOM 753 N N . ILE A 1 90 ? 11.886 8.874 -17.308 1.00 97.94 90 ILE A N 1
ATOM 754 C CA . ILE A 1 90 ? 11.537 8.437 -18.670 1.00 97.94 90 ILE A CA 1
ATOM 755 C C . ILE A 1 90 ? 10.086 8.811 -18.995 1.00 97.94 90 ILE A C 1
ATOM 757 O O . ILE A 1 90 ? 9.830 9.533 -19.958 1.00 97.94 90 ILE A O 1
ATOM 761 N N . MET A 1 91 ? 9.138 8.417 -18.139 1.00 97.81 91 MET A N 1
ATOM 762 C CA . MET A 1 91 ? 7.704 8.637 -18.359 1.00 97.81 91 MET A CA 1
ATOM 763 C C . MET A 1 91 ? 7.295 10.118 -18.329 1.00 97.81 91 MET A C 1
ATOM 765 O O . MET A 1 91 ? 6.230 10.465 -18.834 1.00 97.81 91 MET A O 1
ATOM 769 N N . SER A 1 92 ? 8.108 11.006 -17.743 1.00 98.00 92 SER A N 1
ATOM 770 C CA . SER A 1 92 ? 7.823 12.451 -17.714 1.00 98.00 92 SER A CA 1
ATOM 771 C C . SER A 1 92 ? 8.480 13.220 -18.864 1.00 98.00 92 SER A C 1
ATOM 773 O O . SER A 1 92 ? 7.899 14.182 -19.386 1.00 98.00 92 SER A O 1
ATOM 775 N N . LYS A 1 93 ? 9.681 12.812 -19.284 1.00 98.00 93 LYS A N 1
ATOM 776 C CA . LYS A 1 93 ? 10.490 13.558 -20.257 1.00 98.00 93 LYS A CA 1
ATOM 777 C C . LYS A 1 93 ? 10.445 12.982 -21.665 1.00 98.00 93 LYS A C 1
ATOM 779 O O . LYS A 1 93 ? 10.496 13.769 -22.609 1.00 98.00 93 LYS A O 1
ATOM 784 N N . SER A 1 94 ? 10.335 11.664 -21.819 1.00 97.94 94 SER A N 1
ATOM 785 C CA . SER A 1 94 ? 10.345 11.042 -23.142 1.00 97.94 94 SER A CA 1
ATOM 786 C C . SER A 1 94 ? 9.147 11.487 -23.984 1.00 97.94 94 SER A C 1
ATOM 788 O O . SER A 1 94 ? 8.072 11.827 -23.476 1.00 97.94 94 SER A O 1
ATOM 790 N N . ARG A 1 95 ? 9.366 11.545 -25.296 1.00 98.12 95 ARG A N 1
ATOM 791 C CA . ARG A 1 95 ? 8.345 11.789 -26.325 1.00 98.12 95 ARG A CA 1
ATOM 792 C C . ARG A 1 95 ? 8.329 10.681 -27.377 1.00 98.12 95 ARG A C 1
ATOM 794 O O . ARG A 1 95 ? 7.555 10.776 -28.324 1.00 98.12 95 ARG A O 1
ATOM 801 N N . ASP A 1 96 ? 9.163 9.658 -27.203 1.00 98.44 96 ASP A N 1
ATOM 802 C CA . ASP A 1 96 ? 9.141 8.453 -28.019 1.00 98.44 96 ASP A CA 1
ATOM 803 C C . ASP A 1 96 ? 8.023 7.540 -27.506 1.00 98.44 96 ASP A C 1
ATOM 805 O O . ASP A 1 96 ? 7.990 7.154 -26.336 1.00 98.44 96 ASP A O 1
ATOM 809 N N . TRP A 1 97 ? 7.072 7.229 -28.383 1.00 98.19 97 TRP A N 1
ATOM 810 C CA . TRP A 1 97 ? 5.940 6.385 -28.031 1.00 98.19 97 TRP A CA 1
ATOM 811 C C . TRP A 1 97 ? 6.377 4.954 -27.689 1.00 98.19 97 TRP A C 1
ATOM 813 O O . TRP A 1 97 ? 5.850 4.386 -26.730 1.00 98.19 97 TRP A O 1
ATOM 823 N N . ASP A 1 98 ? 7.360 4.398 -28.406 1.00 98.50 98 ASP A N 1
ATOM 824 C CA . ASP A 1 98 ? 7.811 3.019 -28.199 1.00 98.50 98 ASP A CA 1
ATOM 825 C C . ASP A 1 98 ? 8.538 2.881 -26.851 1.00 98.50 98 ASP A C 1
ATOM 827 O O . ASP A 1 98 ? 8.315 1.920 -26.111 1.00 98.50 98 ASP A O 1
ATOM 831 N N . GLU A 1 99 ? 9.350 3.877 -26.474 1.00 98.25 99 GLU A N 1
ATOM 832 C CA . GLU A 1 99 ? 10.030 3.912 -25.172 1.00 98.25 99 GLU A CA 1
ATOM 833 C C . GLU A 1 99 ? 9.027 3.999 -24.014 1.00 98.25 99 GLU A C 1
ATOM 835 O O . GLU A 1 99 ? 9.143 3.269 -23.020 1.00 98.25 99 GLU A O 1
ATOM 840 N N . LEU A 1 100 ? 8.019 4.867 -24.143 1.00 98.62 100 LEU A N 1
ATOM 841 C CA . LEU A 1 100 ? 6.967 5.025 -23.140 1.00 98.62 100 LEU A CA 1
ATOM 842 C C . LEU A 1 100 ? 6.134 3.746 -22.999 1.00 98.62 100 LEU A C 1
ATOM 844 O O . LEU A 1 100 ? 5.869 3.305 -21.877 1.00 98.62 100 LEU A O 1
ATOM 848 N N . GLN A 1 101 ? 5.747 3.128 -24.119 1.00 98.50 101 GLN A N 1
ATOM 849 C CA . GLN A 1 101 ? 4.994 1.878 -24.108 1.00 98.50 101 GLN A CA 1
ATOM 850 C C . GLN A 1 101 ? 5.810 0.750 -23.465 1.00 98.50 101 GLN A C 1
ATOM 852 O O . GLN A 1 101 ? 5.304 0.083 -22.560 1.00 98.50 101 GLN A O 1
ATOM 857 N N . HIS A 1 102 ? 7.066 0.555 -23.884 1.00 98.12 102 HIS A N 1
ATOM 858 C CA . HIS A 1 102 ? 7.968 -0.458 -23.326 1.00 98.12 102 HIS A CA 1
ATOM 859 C C . HIS A 1 102 ? 8.118 -0.294 -21.812 1.00 98.12 102 HIS A C 1
ATOM 861 O O . HIS A 1 102 ? 7.890 -1.238 -21.054 1.00 98.12 102 HIS A O 1
ATOM 867 N N . THR A 1 103 ? 8.419 0.927 -21.363 1.00 97.94 103 THR A N 1
ATOM 868 C CA . THR A 1 103 ? 8.612 1.256 -19.943 1.00 97.94 103 THR A CA 1
ATOM 869 C C . THR A 1 103 ? 7.355 0.956 -19.124 1.00 97.94 103 THR A C 1
ATOM 871 O O . THR A 1 103 ? 7.434 0.326 -18.065 1.00 97.94 103 THR A O 1
ATOM 874 N N . TRP A 1 104 ? 6.178 1.359 -19.617 1.00 97.56 104 TRP A N 1
ATOM 875 C CA . TRP A 1 104 ? 4.907 1.118 -18.934 1.00 97.56 104 TRP A CA 1
ATOM 876 C C . TRP A 1 104 ? 4.572 -0.374 -18.849 1.00 97.56 104 TRP A C 1
ATOM 878 O O . TRP A 1 104 ? 4.220 -0.865 -17.771 1.00 97.56 104 TRP A O 1
ATOM 888 N N . VAL A 1 105 ? 4.696 -1.102 -19.965 1.00 97.81 105 VAL A N 1
ATOM 889 C CA . VAL A 1 105 ? 4.352 -2.528 -20.047 1.00 97.81 105 VAL A CA 1
ATOM 890 C C . VAL A 1 105 ? 5.284 -3.361 -19.177 1.00 97.81 105 VAL A C 1
ATOM 892 O O . VAL A 1 105 ? 4.806 -4.170 -18.381 1.00 97.81 105 VAL A O 1
ATOM 895 N N . GLU A 1 106 ? 6.598 -3.160 -19.284 1.00 96.94 106 GLU A N 1
ATOM 896 C CA . GLU A 1 106 ? 7.566 -3.956 -18.530 1.00 96.94 106 GLU A CA 1
ATOM 897 C C . GLU A 1 106 ? 7.465 -3.695 -17.025 1.00 96.94 106 GLU A C 1
ATOM 899 O O . GLU A 1 106 ? 7.523 -4.643 -16.237 1.00 96.94 106 GLU A O 1
ATOM 904 N N . TYR A 1 107 ? 7.206 -2.453 -16.598 1.00 96.94 107 TYR A N 1
ATOM 905 C CA . TYR A 1 107 ? 7.000 -2.174 -15.177 1.00 96.94 107 TYR A CA 1
ATOM 906 C C . TYR A 1 107 ? 5.751 -2.876 -14.631 1.00 96.94 107 TYR A C 1
ATOM 908 O O . TYR A 1 107 ? 5.826 -3.562 -13.611 1.00 96.94 107 TYR A O 1
ATOM 916 N N . HIS A 1 108 ? 4.612 -2.796 -15.327 1.00 96.56 108 HIS A N 1
ATOM 917 C CA . HIS A 1 108 ? 3.395 -3.504 -14.905 1.00 96.56 108 HIS A CA 1
ATOM 918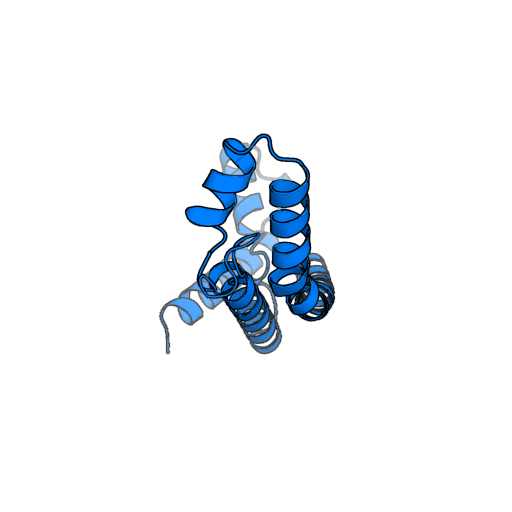 C C . HIS A 1 108 ? 3.553 -5.026 -14.982 1.00 96.56 108 HIS A C 1
ATOM 920 O O . HIS A 1 108 ? 2.960 -5.755 -14.185 1.00 96.56 108 HIS A O 1
ATOM 926 N N . ARG A 1 109 ? 4.385 -5.529 -15.898 1.00 95.88 109 ARG A N 1
ATOM 927 C CA . ARG A 1 109 ? 4.720 -6.950 -15.972 1.00 95.88 109 ARG A CA 1
ATOM 928 C C . ARG A 1 109 ? 5.531 -7.415 -14.764 1.00 95.88 109 ARG A C 1
ATOM 930 O O . ARG A 1 109 ? 5.269 -8.514 -14.291 1.00 95.88 109 ARG A O 1
ATOM 937 N N . LYS A 1 110 ? 6.490 -6.614 -14.288 1.00 95.06 110 LYS A N 1
ATOM 938 C CA . LYS A 1 110 ? 7.382 -6.963 -13.168 1.00 95.06 110 LYS A CA 1
ATOM 939 C C . LYS A 1 110 ? 6.784 -6.675 -11.796 1.00 95.06 110 LYS A C 1
ATOM 941 O O . LYS A 1 110 ? 6.910 -7.503 -10.909 1.00 95.06 110 LYS A O 1
ATOM 946 N N . ALA A 1 111 ? 6.149 -5.521 -11.618 1.00 95.44 111 ALA A N 1
ATOM 947 C CA . ALA A 1 111 ? 5.542 -5.139 -10.348 1.00 95.44 111 ALA A CA 1
ATOM 948 C C . ALA A 1 111 ? 4.082 -5.603 -10.268 1.00 95.44 111 ALA A C 1
ATOM 950 O O . ALA A 1 111 ? 3.683 -6.250 -9.309 1.00 95.44 111 ALA A O 1
ATOM 951 N N . GLY A 1 112 ? 3.279 -5.294 -11.290 1.00 92.69 112 GLY A N 1
ATOM 952 C CA . GLY A 1 112 ? 1.829 -5.505 -11.262 1.00 92.69 112 GLY A CA 1
ATOM 953 C C . GLY A 1 112 ? 1.410 -6.976 -11.225 1.00 92.69 112 GLY A C 1
ATOM 954 O O . GLY A 1 112 ? 0.517 -7.324 -10.457 1.00 92.69 112 GLY A O 1
ATOM 955 N N . ARG A 1 113 ? 2.058 -7.852 -12.008 1.00 94.75 113 ARG A N 1
ATOM 956 C CA . ARG A 1 113 ? 1.740 -9.296 -11.990 1.00 94.75 113 ARG A CA 1
ATOM 957 C C . ARG A 1 113 ? 2.043 -9.935 -10.638 1.00 94.75 113 ARG A C 1
ATOM 959 O O . ARG A 1 113 ? 1.188 -10.636 -10.116 1.00 94.75 113 ARG A O 1
ATOM 966 N N . GLU A 1 114 ? 3.213 -9.644 -10.077 1.00 94.88 114 GLU A N 1
ATOM 967 C CA . GLU A 1 114 ? 3.637 -10.158 -8.768 1.00 94.88 114 GLU A CA 1
ATOM 968 C C . GLU A 1 114 ? 2.768 -9.596 -7.625 1.00 94.88 114 GLU A C 1
ATOM 970 O O . GLU A 1 114 ? 2.567 -10.251 -6.610 1.00 94.88 114 GLU A O 1
ATOM 975 N N . MET A 1 115 ? 2.189 -8.401 -7.800 1.00 96.06 115 MET A N 1
ATOM 976 C CA . MET A 1 115 ? 1.299 -7.779 -6.814 1.00 96.06 115 MET A CA 1
ATOM 977 C C . MET A 1 115 ? -0.064 -8.474 -6.686 1.00 96.06 115 MET A C 1
ATOM 979 O O . MET A 1 115 ? -0.703 -8.352 -5.642 1.00 96.06 115 MET A O 1
ATOM 983 N N . ARG A 1 116 ? -0.546 -9.142 -7.744 1.00 96.06 116 ARG A N 1
ATOM 984 C CA . ARG A 1 116 ? -1.955 -9.558 -7.869 1.00 96.06 116 ARG A CA 1
ATOM 985 C C . ARG A 1 116 ? -2.409 -10.444 -6.711 1.00 96.06 116 ARG A C 1
ATOM 987 O O . ARG A 1 116 ? -3.370 -10.102 -6.030 1.00 96.06 116 ARG A O 1
ATOM 994 N N . ASP A 1 117 ? -1.694 -11.537 -6.474 1.00 96.12 117 ASP A N 1
ATOM 995 C CA . ASP A 1 117 ? -2.089 -12.544 -5.487 1.00 96.12 117 ASP A CA 1
ATOM 996 C C . ASP A 1 117 ? -1.994 -11.986 -4.050 1.00 96.12 117 ASP A C 1
ATOM 998 O O . ASP A 1 117 ? -2.778 -12.351 -3.172 1.00 96.12 117 ASP A O 1
ATOM 1002 N N . GLY A 1 118 ? -1.064 -11.053 -3.803 1.00 96.81 118 GLY A N 1
ATOM 1003 C CA . GLY A 1 118 ? -0.981 -10.313 -2.541 1.00 96.81 118 GLY A CA 1
ATOM 1004 C C . GLY A 1 118 ? -2.148 -9.339 -2.355 1.00 96.81 118 GLY A C 1
ATOM 1005 O O . GLY A 1 118 ? -2.691 -9.231 -1.257 1.00 96.81 118 GLY A O 1
ATOM 1006 N N . TYR A 1 119 ? -2.579 -8.671 -3.430 1.00 97.06 119 TYR A N 1
ATOM 1007 C CA . TYR A 1 119 ? -3.697 -7.727 -3.396 1.00 97.06 119 TYR A CA 1
ATOM 1008 C C . TYR A 1 119 ? -5.037 -8.428 -3.140 1.00 97.06 119 TYR A C 1
ATOM 1010 O O . TYR A 1 119 ? -5.837 -7.930 -2.353 1.00 97.06 119 TYR A O 1
ATOM 1018 N N . GLU A 1 120 ? -5.274 -9.591 -3.753 1.00 97.44 120 GLU A N 1
ATOM 1019 C CA . GLU A 1 120 ? -6.473 -10.407 -3.500 1.00 97.44 120 GLU A CA 1
ATOM 1020 C C . GLU A 1 120 ? -6.572 -10.791 -2.016 1.00 97.44 120 GLU A C 1
ATOM 1022 O O . GLU A 1 120 ? -7.577 -10.517 -1.363 1.00 97.44 120 GLU A O 1
ATOM 1027 N N . GLN A 1 121 ? -5.484 -11.306 -1.439 1.00 96.81 121 GLN A N 1
ATOM 1028 C CA . GLN A 1 121 ? -5.437 -11.642 -0.014 1.00 96.81 121 GLN A CA 1
ATOM 1029 C C . GLN A 1 121 ? -5.561 -10.415 0.894 1.00 96.81 121 GLN A C 1
ATOM 1031 O O . GLN A 1 121 ? -6.154 -10.498 1.971 1.00 96.81 121 GLN A O 1
ATOM 1036 N N . LEU A 1 122 ? -4.992 -9.276 0.488 1.00 96.56 122 LEU A N 1
ATOM 1037 C CA . LEU A 1 122 ? -5.124 -8.028 1.231 1.00 96.56 122 LEU A CA 1
ATOM 1038 C C . LEU A 1 122 ? -6.587 -7.583 1.289 1.00 96.56 122 LEU A C 1
ATOM 1040 O O . LEU A 1 122 ? -7.026 -7.143 2.347 1.00 96.56 122 LEU A O 1
ATOM 1044 N N . VAL A 1 123 ? -7.344 -7.711 0.194 1.00 96.94 123 VAL A N 1
ATOM 1045 C CA . VAL A 1 123 ? -8.777 -7.376 0.166 1.00 96.94 123 VAL A CA 1
ATOM 1046 C C . VAL A 1 123 ? -9.556 -8.223 1.170 1.00 96.94 123 VAL A C 1
ATOM 1048 O O . VAL A 1 123 ? -10.339 -7.664 1.937 1.00 96.94 123 VAL A O 1
ATOM 1051 N N . ASP A 1 124 ? -9.300 -9.531 1.235 1.00 95.62 124 ASP A N 1
ATOM 1052 C CA . ASP A 1 124 ? -9.955 -10.415 2.208 1.00 95.62 124 ASP A CA 1
ATOM 1053 C C . ASP A 1 124 ? -9.691 -9.963 3.647 1.00 95.62 124 ASP A C 1
ATOM 1055 O O . ASP A 1 124 ? -10.620 -9.772 4.434 1.00 95.62 124 ASP A O 1
ATOM 1059 N N . VAL A 1 125 ? -8.423 -9.703 3.976 1.00 95.81 125 VAL A N 1
ATOM 1060 C CA . VAL A 1 125 ? -8.039 -9.242 5.315 1.00 95.81 125 VAL A CA 1
ATOM 1061 C C . VAL A 1 125 ? -8.625 -7.857 5.606 1.00 95.81 125 VAL A C 1
ATOM 1063 O O . VAL A 1 125 ? -9.077 -7.603 6.717 1.00 95.81 125 VAL A O 1
ATOM 1066 N N . MET A 1 126 ? -8.679 -6.955 4.626 1.00 95.06 126 MET A N 1
ATOM 1067 C CA . MET A 1 126 ? -9.277 -5.627 4.798 1.00 95.06 126 MET A CA 1
ATOM 1068 C C . MET A 1 126 ? -10.796 -5.680 4.999 1.00 95.06 126 MET A C 1
ATOM 1070 O O . MET A 1 126 ? -11.337 -4.841 5.722 1.00 95.06 126 MET A O 1
ATOM 1074 N N . ASN A 1 127 ? -11.484 -6.673 4.435 1.00 95.62 127 ASN A N 1
ATOM 1075 C CA . ASN A 1 127 ? -12.891 -6.925 4.742 1.00 95.62 127 ASN A CA 1
ATOM 1076 C C . ASN A 1 127 ? -13.062 -7.393 6.195 1.00 95.62 127 ASN A C 1
ATOM 1078 O O . ASN A 1 127 ? -13.951 -6.901 6.890 1.00 95.62 127 ASN A O 1
ATOM 1082 N N . GLU A 1 128 ? -12.178 -8.264 6.698 1.00 94.12 128 GLU A N 1
ATOM 1083 C CA . GLU A 1 128 ? -12.157 -8.616 8.127 1.00 94.12 128 GLU A CA 1
ATOM 1084 C C . GLU A 1 128 ? -11.952 -7.369 8.997 1.00 94.12 128 GLU A C 1
ATOM 1086 O O . GLU A 1 128 ? -12.690 -7.173 9.961 1.00 94.12 128 GLU A O 1
ATOM 109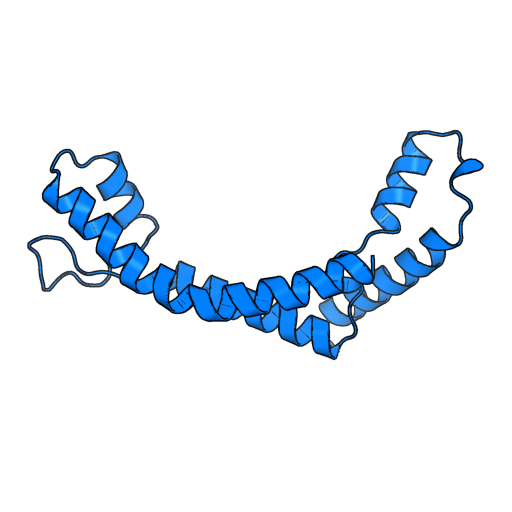1 N N . VAL A 1 129 ? -11.007 -6.489 8.626 1.00 93.44 129 VAL A N 1
ATOM 1092 C CA . VAL A 1 129 ? -10.765 -5.209 9.315 1.00 93.44 129 VAL A CA 1
ATOM 1093 C C . VAL A 1 129 ? -12.041 -4.375 9.384 1.00 93.44 129 VAL A C 1
ATOM 1095 O O . VAL A 1 129 ? -12.367 -3.851 10.446 1.00 93.44 129 VAL A O 1
ATOM 1098 N N . ALA A 1 130 ? -12.771 -4.252 8.277 1.00 92.50 130 ALA A N 1
ATOM 1099 C CA . ALA A 1 130 ? -14.004 -3.475 8.233 1.00 92.50 130 ALA A CA 1
ATOM 1100 C C . ALA A 1 130 ? -15.100 -4.043 9.152 1.00 92.50 130 ALA A C 1
ATOM 1102 O O . ALA A 1 130 ? -15.871 -3.275 9.715 1.00 92.50 130 ALA A O 1
ATOM 1103 N N . HIS A 1 131 ? -15.158 -5.364 9.343 1.00 91.25 131 HIS A N 1
ATOM 1104 C CA . HIS A 1 131 ? -16.148 -6.002 10.217 1.00 91.25 131 HIS A CA 1
ATOM 1105 C C . HIS A 1 131 ? -15.852 -5.868 11.717 1.00 91.25 131 HIS A C 1
ATOM 1107 O O . HIS A 1 131 ? -16.778 -5.941 12.523 1.00 91.25 131 HIS A O 1
ATOM 1113 N N . VAL A 1 132 ? -14.583 -5.715 12.106 1.00 88.06 132 VAL A N 1
ATOM 1114 C CA . VAL A 1 132 ? -14.169 -5.650 13.525 1.00 88.06 132 VAL A CA 1
ATOM 1115 C C . VAL A 1 132 ? -14.050 -4.221 14.070 1.00 88.06 132 VAL A C 1
ATOM 1117 O O . VAL A 1 132 ? -13.784 -4.026 15.267 1.00 88.06 132 VAL A O 1
ATOM 1120 N N . ASN A 1 133 ? -14.197 -3.221 13.200 1.00 80.62 133 ASN A N 1
ATOM 1121 C CA . ASN A 1 133 ? -14.165 -1.813 13.574 1.00 80.62 133 ASN A CA 1
ATOM 1122 C C . ASN A 1 133 ? -15.537 -1.316 14.038 1.00 80.62 133 ASN A C 1
ATOM 1124 O O . ASN A 1 133 ? -16.534 -1.557 13.328 1.00 80.62 133 ASN A O 1
#

Radius of gyration: 21.87 Å; chains: 1; bounding box: 47×33×54 Å

Sequence (133 aa):
LNAQQRYVEFQRLVALQSRQINKELIFDRRLYRQLMLQSEVGPNALPLESLDRYNRLINEMLYIYNGATICAYQQPFLCNLRYIPDLKEIMSKSRDWDELQHTWVEYHRKAGREMRDGYEQLVDVMNEVAHVN

InterPro domains:
  IPR001548 Peptidase M2, peptidyl-dipeptidase A [PF01401] (2-133)
  IPR001548 Peptidase M2, peptidyl-dipeptidase A [PS52011] (1-133)
  IPR001548 Peptidase M2, peptidyl-dipeptidase A [PTHR10514] (2-132)

Foldseek 3Di:
DDPVVVVLVVLLVQLVVLVPDDLVPDPPPVVSVVSVVSVQDFLSLDDPVLSVVLVVLVVQLVCQQQQFWAAFDPGRVRTGAHPPPRLVCCCVPDPDPVRNVRSVVSRCVRNVVSSVVSVVVNVVSNVVRVVRD

Organism: Musca domestica (NCBI:txid7370)

pLDDT: mean 94.17, std 4.94, range [54.03, 98.62]